Protein AF-A0A7V8B1J8-F1 (afdb_monomer_lite)

Organism: NCBI:txid94626

Structure (mmCIF, N/CA/C/O backbone):
data_AF-A0A7V8B1J8-F1
#
_entry.id   AF-A0A7V8B1J8-F1
#
loop_
_atom_site.group_PDB
_atom_site.id
_atom_site.type_symbol
_atom_site.label_atom_id
_atom_site.label_alt_id
_atom_site.label_comp_id
_atom_site.label_asym_id
_atom_site.label_entity_id
_atom_site.label_seq_id
_atom_site.pdbx_PDB_ins_code
_atom_site.Cartn_x
_atom_site.Cartn_y
_atom_site.Cartn_z
_atom_site.occupancy
_atom_site.B_iso_or_equiv
_atom_site.auth_seq_id
_atom_site.auth_comp_id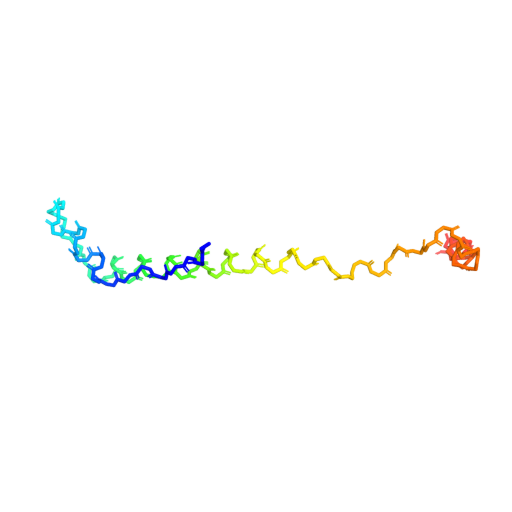
_atom_site.auth_asym_id
_atom_site.auth_atom_id
_atom_site.pdbx_PDB_model_num
ATOM 1 N N . MET A 1 1 ? 0.090 -13.653 -13.205 1.00 49.94 1 MET A N 1
ATOM 2 C CA . MET A 1 1 ? -1.018 -13.007 -12.468 1.00 49.94 1 MET A CA 1
ATOM 3 C C . MET A 1 1 ? -0.660 -11.537 -12.333 1.00 49.94 1 MET A C 1
ATOM 5 O O . MET A 1 1 ? 0.441 -11.255 -11.878 1.00 49.94 1 MET A O 1
ATOM 9 N N . ALA A 1 2 ? -1.487 -10.619 -12.839 1.00 59.38 2 ALA A N 1
ATOM 10 C CA . ALA A 1 2 ? -1.247 -9.189 -12.643 1.00 59.38 2 ALA A CA 1
ATOM 11 C C . ALA A 1 2 ? -1.505 -8.855 -11.168 1.00 59.38 2 ALA A C 1
ATOM 13 O O . ALA A 1 2 ? -2.499 -9.316 -10.612 1.00 59.38 2 ALA A O 1
ATOM 14 N N . ALA A 1 3 ? -0.595 -8.121 -10.530 1.00 71.81 3 ALA A N 1
ATOM 15 C CA . ALA A 1 3 ? -0.776 -7.711 -9.145 1.00 71.81 3 ALA A CA 1
ATOM 16 C C . ALA A 1 3 ? -1.864 -6.624 -9.071 1.00 71.81 3 ALA A C 1
ATOM 18 O O . ALA A 1 3 ? -1.797 -5.611 -9.784 1.00 71.81 3 ALA A O 1
ATOM 19 N N . ASN A 1 4 ? -2.882 -6.884 -8.249 1.00 84.31 4 ASN A N 1
ATOM 20 C CA . ASN A 1 4 ? -3.978 -5.962 -7.979 1.00 84.31 4 ASN A CA 1
ATOM 21 C C . ASN A 1 4 ? -3.603 -5.055 -6.800 1.00 84.31 4 ASN A C 1
ATOM 23 O O . ASN A 1 4 ? -2.926 -5.540 -5.894 1.00 84.31 4 ASN A O 1
ATOM 27 N N . PRO A 1 5 ? -4.044 -3.785 -6.801 1.00 87.56 5 PRO A N 1
ATOM 28 C CA . PRO A 1 5 ? -3.864 -2.910 -5.652 1.00 87.56 5 PRO A CA 1
ATOM 29 C C . PRO A 1 5 ? -4.495 -3.493 -4.390 1.00 87.56 5 PRO A C 1
ATOM 31 O O . PRO A 1 5 ? -5.578 -4.081 -4.458 1.00 87.56 5 PRO A O 1
ATOM 34 N N . ILE A 1 6 ? -3.832 -3.296 -3.254 1.00 90.94 6 ILE A N 1
ATOM 35 C CA . ILE A 1 6 ? -4.364 -3.634 -1.933 1.00 90.94 6 ILE A CA 1
ATOM 36 C C . ILE A 1 6 ? -5.599 -2.766 -1.676 1.00 90.94 6 ILE A C 1
ATOM 38 O O . ILE A 1 6 ? -5.559 -1.544 -1.839 1.00 90.94 6 ILE A O 1
ATOM 42 N N . SER A 1 7 ? -6.711 -3.386 -1.279 1.00 90.25 7 SER A N 1
ATOM 43 C CA . SER A 1 7 ? -7.939 -2.654 -0.981 1.00 90.25 7 SER A CA 1
ATOM 44 C C . SER A 1 7 ? -8.012 -2.231 0.488 1.00 90.25 7 SER A C 1
ATOM 46 O O . SER A 1 7 ? -7.441 -2.868 1.372 1.00 90.25 7 SER A O 1
ATOM 48 N N . TYR A 1 8 ? -8.796 -1.188 0.775 1.00 89.62 8 TYR A N 1
ATOM 49 C CA . TYR A 1 8 ? -9.099 -0.782 2.156 1.00 89.62 8 TYR A CA 1
ATOM 50 C C . TYR A 1 8 ? -9.710 -1.916 2.989 1.00 89.62 8 TYR A C 1
ATOM 52 O O . TYR A 1 8 ? -9.474 -1.990 4.191 1.00 89.62 8 TYR A O 1
ATOM 60 N N . VAL A 1 9 ? -10.483 -2.801 2.353 1.00 91.50 9 VAL A N 1
ATOM 61 C CA . VAL A 1 9 ? -11.121 -3.940 3.024 1.00 91.50 9 VAL A CA 1
ATOM 62 C C . VAL A 1 9 ? -10.073 -4.953 3.478 1.00 91.50 9 VAL A C 1
ATOM 64 O O . VAL A 1 9 ? -10.185 -5.481 4.581 1.00 91.50 9 VAL A O 1
ATOM 67 N N . ASP A 1 10 ? -9.030 -5.179 2.676 1.00 92.31 10 ASP A N 1
ATOM 68 C CA . ASP A 1 10 ? -7.929 -6.076 3.042 1.00 92.31 10 ASP A CA 1
ATOM 69 C C . ASP A 1 10 ? -7.145 -5.527 4.241 1.00 92.31 10 ASP A C 1
ATOM 71 O O . ASP A 1 10 ? -6.787 -6.275 5.153 1.00 92.31 10 ASP A O 1
ATOM 75 N N . ILE A 1 11 ? -6.931 -4.207 4.276 1.00 92.38 11 ILE A N 1
ATOM 76 C CA . ILE A 1 11 ? -6.244 -3.526 5.381 1.00 92.38 11 ILE A CA 1
ATOM 77 C C . ILE A 1 11 ? -7.094 -3.577 6.659 1.00 92.38 11 ILE A C 1
ATOM 79 O O . ILE A 1 11 ? -6.579 -3.942 7.713 1.00 92.38 11 ILE A O 1
ATOM 83 N N . ASP A 1 12 ? -8.396 -3.284 6.583 1.00 91.19 12 ASP A N 1
ATOM 84 C CA . ASP A 1 12 ? -9.317 -3.393 7.729 1.00 91.19 12 ASP A CA 1
ATOM 85 C C . ASP A 1 12 ? -9.396 -4.834 8.256 1.00 91.19 12 ASP A C 1
ATOM 87 O O . ASP A 1 12 ? -9.314 -5.062 9.464 1.00 91.19 12 ASP A O 1
ATOM 91 N N . ALA A 1 13 ? -9.481 -5.826 7.365 1.00 94.19 13 ALA A N 1
ATOM 92 C CA . ALA A 1 13 ? -9.485 -7.235 7.745 1.00 94.19 13 ALA A CA 1
ATOM 93 C C . ALA A 1 13 ? -8.190 -7.642 8.465 1.00 94.19 13 ALA A C 1
ATOM 95 O O . ALA A 1 13 ? -8.249 -8.310 9.499 1.00 94.19 13 ALA A O 1
ATOM 96 N N . TYR A 1 14 ? -7.031 -7.202 7.965 1.00 94.31 14 TYR A N 1
ATOM 97 C CA . TYR A 1 14 ? -5.737 -7.423 8.610 1.00 94.31 14 TYR A CA 1
ATOM 98 C C . TYR A 1 14 ? -5.681 -6.770 9.998 1.00 94.31 14 TYR A C 1
ATOM 100 O O . TYR A 1 14 ? -5.347 -7.427 10.985 1.00 94.31 14 TYR A O 1
ATOM 108 N N . CYS A 1 15 ? -6.078 -5.502 10.104 1.00 94.75 15 CYS A N 1
ATOM 109 C CA . CYS A 1 15 ? -6.118 -4.776 11.371 1.00 94.75 15 CYS A CA 1
ATOM 110 C C . CYS A 1 15 ? -6.991 -5.487 12.414 1.00 94.75 15 CYS A C 1
ATOM 112 O O . CYS A 1 15 ? -6.568 -5.660 13.557 1.00 94.75 15 CYS A O 1
ATOM 114 N N . ARG A 1 16 ? -8.168 -5.985 12.019 1.00 94.94 16 ARG A N 1
ATOM 115 C CA . ARG A 1 16 ? -9.056 -6.753 12.908 1.00 94.94 16 ARG A CA 1
ATOM 116 C C . ARG A 1 16 ? -8.468 -8.091 13.325 1.00 94.94 16 ARG A C 1
ATOM 118 O O . ARG A 1 16 ? -8.588 -8.458 14.489 1.00 94.94 16 ARG A O 1
ATOM 125 N N . LEU A 1 17 ? -7.844 -8.809 12.394 1.00 96.81 17 LEU A N 1
ATOM 126 C CA . LEU A 1 17 ? -7.258 -10.121 12.662 1.00 96.81 17 LEU A CA 1
ATOM 127 C C . LEU A 1 17 ? -6.124 -10.039 13.691 1.00 96.81 17 LEU A C 1
ATOM 129 O O . LEU A 1 17 ? -6.010 -10.908 14.551 1.00 96.81 17 LEU A O 1
ATOM 133 N N . TYR A 1 18 ? -5.308 -8.989 13.610 1.00 96.50 18 TYR A N 1
ATOM 134 C CA . TYR A 1 18 ? -4.131 -8.815 14.462 1.00 96.50 18 TYR A CA 1
ATOM 135 C C . TYR A 1 18 ? -4.341 -7.837 15.626 1.00 96.50 18 TYR A C 1
ATOM 137 O O . TYR A 1 18 ? -3.416 -7.616 16.405 1.00 96.50 18 TYR A O 1
ATOM 145 N N . GLY A 1 19 ? -5.537 -7.259 15.769 1.00 94.31 19 GLY A N 1
ATOM 146 C CA . GLY A 1 19 ? -5.840 -6.284 16.820 1.00 94.31 19 GLY A CA 1
ATOM 147 C C . GLY A 1 19 ? -5.029 -4.990 16.704 1.00 94.31 19 GLY A C 1
ATOM 148 O O . GLY A 1 19 ? -4.706 -4.370 17.714 1.00 94.31 19 GLY A O 1
ATOM 149 N N . ILE A 1 20 ? -4.671 -4.596 15.482 1.00 94.50 20 ILE A N 1
ATOM 150 C CA . ILE A 1 20 ? -3.888 -3.392 15.200 1.00 94.50 20 ILE A CA 1
ATOM 151 C C . ILE A 1 20 ? -4.852 -2.236 14.943 1.00 94.50 20 ILE A C 1
ATOM 153 O O . ILE A 1 20 ? -5.750 -2.338 14.110 1.00 94.50 20 ILE A O 1
ATOM 157 N N . ALA A 1 21 ? -4.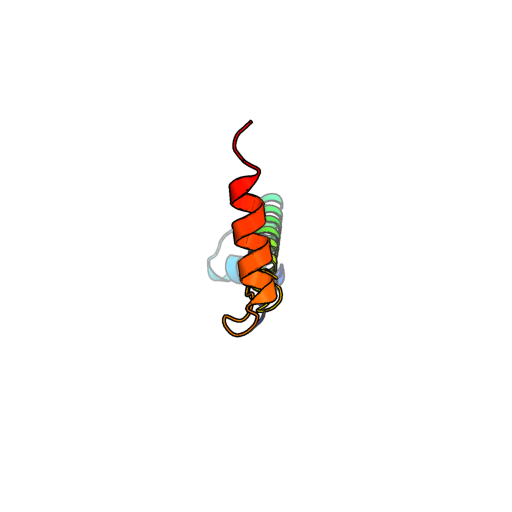641 -1.117 15.630 1.00 92.25 21 ALA A N 1
ATOM 158 C CA . ALA A 1 21 ? -5.304 0.140 15.312 1.00 92.25 21 ALA A CA 1
ATOM 159 C C . ALA A 1 21 ? -4.376 0.983 14.431 1.00 92.25 21 ALA A C 1
ATOM 161 O O . ALA A 1 21 ? -3.319 1.403 14.895 1.00 92.25 21 ALA A O 1
ATOM 162 N N . MET A 1 22 ? -4.778 1.220 13.180 1.00 92.25 22 MET A N 1
ATOM 163 C CA . MET A 1 22 ? -4.100 2.162 12.288 1.00 92.25 22 MET A CA 1
ATOM 164 C C . MET A 1 22 ? -4.810 3.513 12.280 1.00 92.25 22 MET A C 1
ATOM 166 O O . MET A 1 22 ? -6.040 3.594 12.257 1.00 92.25 22 MET A O 1
ATOM 170 N N . LEU A 1 23 ? -4.019 4.577 12.249 1.00 93.69 23 LEU A N 1
ATOM 171 C CA . LEU A 1 23 ? -4.461 5.932 11.967 1.00 93.69 23 LEU A CA 1
ATOM 172 C C . LEU A 1 23 ? -4.720 6.104 10.466 1.00 93.69 23 LEU A C 1
ATOM 174 O O . LEU A 1 23 ? -4.125 5.432 9.626 1.00 93.69 23 LEU A O 1
ATOM 178 N N . THR A 1 24 ? -5.571 7.066 10.111 1.00 90.81 24 THR A N 1
ATOM 179 C CA . THR A 1 24 ? -5.978 7.306 8.716 1.00 90.81 24 THR A CA 1
ATOM 180 C C . THR A 1 24 ? -4.790 7.522 7.775 1.00 90.81 24 THR A C 1
ATOM 182 O O . THR A 1 24 ? -4.757 6.950 6.688 1.00 90.81 24 THR A O 1
ATOM 185 N N . TRP A 1 25 ? -3.781 8.283 8.212 1.00 94.81 25 TRP A N 1
ATOM 186 C CA . TRP A 1 25 ? -2.597 8.577 7.399 1.00 94.81 25 TRP A CA 1
ATOM 187 C C . TRP A 1 25 ? -1.724 7.334 7.145 1.00 94.81 25 TRP A C 1
ATOM 189 O O . TRP A 1 25 ? -1.081 7.243 6.1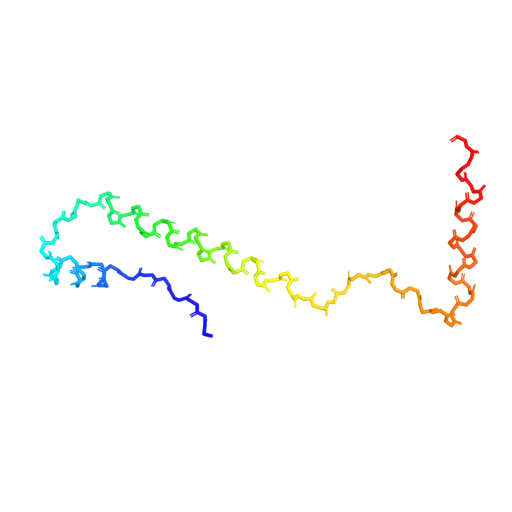02 1.00 94.81 25 TRP A O 1
ATOM 199 N N . GLU A 1 26 ? -1.714 6.355 8.058 1.00 94.75 26 GLU A N 1
ATOM 200 C CA . GLU A 1 26 ? -0.958 5.105 7.888 1.00 94.75 26 GLU A CA 1
ATOM 201 C C . GLU A 1 26 ? -1.574 4.262 6.773 1.00 94.75 26 GLU A C 1
ATOM 203 O O . GLU A 1 26 ? -0.864 3.728 5.921 1.00 94.75 26 GLU A O 1
ATOM 208 N N . ILE A 1 27 ? -2.907 4.216 6.727 1.00 93.00 27 ILE A N 1
ATOM 209 C CA . ILE A 1 27 ? -3.646 3.519 5.675 1.00 93.00 27 ILE A CA 1
ATOM 210 C C . ILE A 1 27 ? -3.406 4.198 4.319 1.00 93.00 27 ILE A C 1
ATOM 212 O O . ILE A 1 27 ? -3.123 3.527 3.326 1.00 93.00 27 ILE A O 1
ATOM 216 N N . GLU A 1 28 ? -3.444 5.532 4.275 1.00 93.44 28 GLU A N 1
ATOM 217 C CA . GLU A 1 28 ? -3.133 6.303 3.064 1.00 93.44 28 GLU A CA 1
ATOM 218 C C . GLU A 1 28 ? -1.693 6.075 2.578 1.00 93.44 28 GLU A C 1
ATOM 220 O O . GLU A 1 28 ? -1.458 5.945 1.369 1.00 93.44 28 GLU A O 1
ATOM 225 N N . MET A 1 29 ? -0.725 5.966 3.496 1.00 95.12 29 MET A N 1
ATOM 226 C CA . MET A 1 29 ? 0.658 5.639 3.146 1.00 95.12 29 MET A CA 1
ATOM 227 C C . MET A 1 29 ? 0.793 4.238 2.554 1.00 95.12 29 MET A C 1
ATOM 229 O O . MET A 1 29 ? 1.481 4.083 1.546 1.00 95.12 29 MET A O 1
ATOM 233 N N . ILE A 1 30 ? 0.138 3.230 3.139 1.00 94.19 30 ILE A N 1
ATOM 234 C CA . ILE A 1 30 ? 0.160 1.851 2.626 1.00 94.19 30 ILE A CA 1
ATOM 235 C C . ILE A 1 30 ? -0.379 1.818 1.193 1.00 94.19 30 ILE A C 1
ATOM 237 O O . ILE A 1 30 ? 0.285 1.294 0.299 1.00 94.19 30 ILE A O 1
ATOM 241 N N . CYS A 1 31 ? -1.526 2.454 0.951 1.00 93.25 31 CYS A N 1
ATOM 242 C CA . CYS A 1 31 ? -2.111 2.567 -0.384 1.00 93.25 31 CYS A CA 1
ATOM 243 C C . CYS 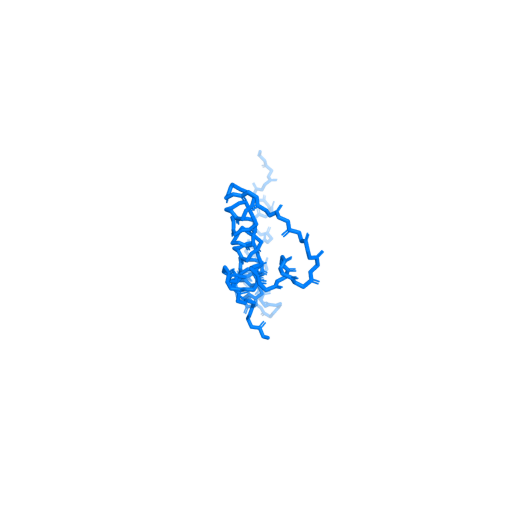A 1 31 ? -1.177 3.291 -1.369 1.00 93.25 31 CYS A C 1
ATOM 245 O O . CYS A 1 31 ? -1.058 2.899 -2.531 1.00 93.25 31 CYS A O 1
ATOM 247 N N . SER A 1 32 ? -0.496 4.350 -0.928 1.00 93.38 32 SER A N 1
ATOM 248 C CA . SER A 1 32 ? 0.432 5.114 -1.773 1.00 93.38 32 SER A CA 1
ATOM 249 C C . SER A 1 32 ? 1.676 4.302 -2.148 1.00 93.38 32 SER A C 1
ATOM 251 O O . SER A 1 32 ? 2.094 4.305 -3.308 1.00 93.38 32 SER A O 1
ATOM 253 N N . LEU A 1 33 ? 2.242 3.569 -1.186 1.00 93.75 33 LEU A N 1
ATOM 254 C CA . LEU A 1 33 ? 3.384 2.677 -1.390 1.00 93.75 33 LEU A CA 1
ATOM 255 C C . LEU A 1 33 ? 3.042 1.529 -2.337 1.00 93.75 33 LEU A C 1
ATOM 257 O O . LEU A 1 33 ? 3.798 1.269 -3.273 1.00 93.75 33 LEU A O 1
ATOM 261 N N . ASP A 1 34 ? 1.897 0.881 -2.135 1.00 94.00 34 ASP A N 1
ATOM 262 C CA . ASP A 1 34 ? 1.435 -0.211 -2.991 1.00 94.00 34 ASP A CA 1
ATOM 263 C C . ASP A 1 34 ? 1.281 0.250 -4.448 1.00 94.00 34 ASP A C 1
ATOM 265 O O . ASP A 1 34 ? 1.849 -0.343 -5.369 1.00 94.00 34 ASP A O 1
ATOM 269 N N . ASN A 1 35 ? 0.636 1.399 -4.662 1.00 91.12 35 ASN A N 1
ATOM 270 C CA . ASN A 1 35 ? 0.510 1.988 -5.994 1.00 91.12 35 ASN A CA 1
ATOM 271 C C . ASN A 1 35 ? 1.870 2.325 -6.628 1.00 91.12 35 ASN A C 1
ATOM 273 O O . ASN A 1 35 ? 2.066 2.081 -7.822 1.00 91.12 35 ASN A O 1
ATOM 277 N N . ALA A 1 36 ? 2.824 2.850 -5.854 1.00 90.75 36 ALA A N 1
ATOM 278 C CA . ALA A 1 36 ? 4.169 3.141 -6.346 1.00 90.75 36 ALA A CA 1
ATOM 279 C C . ALA A 1 36 ? 4.921 1.860 -6.752 1.00 90.75 36 ALA A C 1
ATOM 281 O O . ALA A 1 36 ? 5.523 1.804 -7.829 1.00 90.75 36 ALA A O 1
ATOM 282 N N . ILE A 1 37 ? 4.837 0.803 -5.942 1.00 90.25 37 ILE A N 1
ATOM 283 C CA . ILE A 1 37 ? 5.450 -0.501 -6.228 1.00 90.25 37 ILE A CA 1
ATOM 284 C C . ILE A 1 37 ? 4.820 -1.125 -7.475 1.00 90.25 37 ILE A C 1
ATOM 286 O O . ILE A 1 37 ? 5.535 -1.612 -8.356 1.00 90.25 37 ILE A O 1
ATOM 290 N N . LEU A 1 38 ? 3.494 -1.070 -7.603 1.00 90.12 38 LEU A N 1
ATOM 291 C CA . LEU A 1 38 ? 2.787 -1.550 -8.787 1.00 90.12 38 LEU A CA 1
ATOM 292 C C . LEU A 1 38 ? 3.174 -0.759 -10.037 1.00 90.12 38 LEU A C 1
ATOM 294 O O . LEU A 1 38 ? 3.356 -1.360 -11.097 1.00 90.12 38 LEU A O 1
ATOM 298 N N . ALA A 1 39 ? 3.347 0.559 -9.935 1.00 88.19 39 ALA A N 1
ATOM 299 C CA . ALA A 1 39 ? 3.790 1.392 -11.048 1.00 88.19 39 ALA A CA 1
ATOM 300 C C . ALA A 1 39 ? 5.194 0.995 -11.536 1.00 88.19 39 ALA A C 1
ATOM 302 O O . ALA A 1 39 ? 5.390 0.813 -12.740 1.00 88.19 39 ALA A O 1
ATOM 303 N N . VAL A 1 40 ? 6.143 0.785 -10.616 1.00 86.38 40 VAL A N 1
ATOM 304 C CA . VAL A 1 40 ? 7.508 0.324 -10.935 1.00 86.38 40 VAL A CA 1
ATOM 305 C C . VAL A 1 40 ? 7.503 -1.097 -11.498 1.00 86.38 40 VAL A C 1
ATOM 307 O O . VAL A 1 40 ? 8.188 -1.397 -12.472 1.00 86.38 40 VAL A O 1
ATOM 310 N N . THR A 1 41 ? 6.690 -1.984 -10.934 1.00 84.19 41 THR A N 1
ATOM 311 C CA . THR A 1 41 ? 6.600 -3.374 -11.397 1.00 84.19 41 THR A CA 1
ATOM 312 C C . THR A 1 41 ? 6.010 -3.445 -12.807 1.00 84.19 41 THR A C 1
ATOM 314 O O . THR A 1 41 ? 6.511 -4.176 -13.661 1.00 84.19 41 THR A O 1
ATOM 317 N N . ARG A 1 42 ? 4.982 -2.638 -13.097 1.00 81.81 42 ARG A N 1
ATOM 318 C CA . ARG A 1 42 ? 4.381 -2.534 -14.436 1.00 81.81 42 ARG A CA 1
ATOM 319 C C . ARG A 1 42 ? 5.335 -1.898 -15.447 1.00 81.81 42 ARG A C 1
ATOM 321 O O . ARG A 1 42 ? 5.364 -2.335 -16.597 1.00 81.81 42 ARG A O 1
ATOM 328 N N . SER A 1 43 ? 6.118 -0.892 -15.054 1.00 74.00 43 SER A N 1
ATOM 329 C CA . SER A 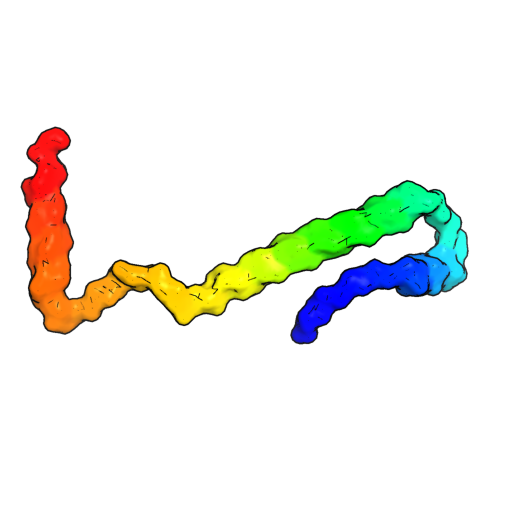1 43 ? 7.113 -0.278 -15.944 1.00 74.00 43 SER A CA 1
ATOM 330 C C . SER A 1 43 ? 8.281 -1.228 -16.236 1.00 74.00 43 SER A C 1
ATOM 332 O O . SER A 1 43 ? 8.677 -1.357 -17.393 1.00 74.00 43 SER A O 1
ATOM 334 N N . GLY A 1 44 ? 8.748 -1.980 -15.237 1.00 65.19 44 GLY A N 1
ATOM 335 C CA . GLY A 1 44 ? 9.768 -3.023 -15.387 1.00 65.19 44 GLY A CA 1
ATOM 336 C C . GLY A 1 44 ? 9.308 -4.255 -16.178 1.00 65.19 44 GLY A C 1
ATOM 337 O O . GLY A 1 44 ? 10.135 -4.987 -16.712 1.00 65.19 44 GLY A O 1
ATOM 338 N N . GLN A 1 45 ? 8.000 -4.489 -16.313 1.00 58.56 45 GLN A N 1
ATOM 339 C CA . GLN A 1 45 ? 7.471 -5.524 -17.211 1.00 58.56 45 GLN A CA 1
ATOM 340 C C . GLN A 1 45 ? 7.437 -5.081 -18.681 1.00 58.56 45 GLN A C 1
ATOM 342 O O . GLN A 1 45 ? 7.562 -5.924 -19.570 1.00 58.56 45 GLN A O 1
ATOM 347 N N . LYS A 1 46 ? 7.334 -3.774 -18.966 1.00 54.59 46 LYS A N 1
ATOM 348 C CA . LYS A 1 46 ? 7.359 -3.250 -20.345 1.00 54.59 46 LYS A CA 1
ATOM 349 C C . LYS A 1 46 ? 8.744 -3.303 -21.002 1.00 54.59 46 LYS A C 1
ATOM 351 O O . LYS A 1 46 ? 8.828 -3.217 -22.222 1.00 54.59 46 LYS A O 1
ATOM 356 N N . THR A 1 47 ? 9.821 -3.501 -20.243 1.00 50.47 47 THR A N 1
ATOM 357 C CA . THR A 1 47 ? 11.184 -3.649 -20.788 1.00 50.47 47 THR A CA 1
ATOM 358 C C . THR A 1 47 ? 11.514 -5.059 -21.288 1.00 50.47 47 THR A C 1
ATOM 360 O O . THR A 1 47 ? 12.611 -5.275 -21.791 1.00 50.47 47 THR A O 1
ATOM 363 N N . LYS A 1 48 ? 10.566 -6.008 -21.253 1.00 50.69 48 LYS A N 1
ATOM 364 C CA . LYS A 1 48 ? 10.657 -7.275 -22.006 1.00 50.69 48 LYS A CA 1
ATOM 365 C C . LYS A 1 48 ? 9.853 -7.255 -23.312 1.00 50.69 48 LYS A C 1
ATOM 367 O O . LYS A 1 48 ? 9.386 -8.295 -23.766 1.00 50.69 48 LYS A O 1
ATOM 372 N N . SER A 1 49 ? 9.709 -6.088 -23.943 1.00 43.84 49 SER A N 1
ATOM 373 C CA . SER A 1 49 ? 9.446 -6.053 -25.382 1.00 43.84 49 SER A CA 1
ATOM 374 C C . SER A 1 49 ? 10.738 -6.418 -26.103 1.00 43.84 49 SER A C 1
ATOM 376 O O . SER A 1 49 ? 11.608 -5.580 -26.327 1.00 43.84 49 SER A O 1
ATOM 378 N N . SER A 1 50 ? 10.854 -7.700 -26.432 1.00 50.06 50 SER A N 1
ATOM 379 C CA . SER A 1 50 ? 11.685 -8.207 -27.516 1.00 50.06 50 SER A CA 1
ATOM 380 C C . SER A 1 50 ? 11.230 -7.570 -28.833 1.00 50.06 50 SER A C 1
ATOM 382 O O . SER A 1 50 ? 10.547 -8.219 -29.613 1.00 50.06 50 SER A O 1
ATOM 384 N N . ASP A 1 51 ? 11.541 -6.295 -29.060 1.00 51.19 51 ASP A N 1
ATOM 385 C CA . ASP A 1 51 ? 11.587 -5.735 -30.408 1.00 51.19 51 ASP A CA 1
ATOM 386 C C . ASP A 1 51 ? 12.299 -4.375 -30.418 1.00 51.19 51 ASP A C 1
ATOM 388 O O . ASP A 1 51 ? 11.949 -3.470 -29.661 1.00 51.19 51 ASP A O 1
ATOM 392 N N . GLN A 1 52 ? 13.266 -4.236 -31.325 1.00 47.47 52 GLN A N 1
ATOM 393 C CA . GLN A 1 52 ? 14.035 -3.028 -31.666 1.00 47.47 52 GLN A CA 1
ATOM 394 C C . GLN A 1 52 ? 15.243 -2.632 -30.795 1.00 47.47 52 GLN A C 1
ATOM 396 O O . GLN A 1 52 ? 15.440 -1.455 -30.492 1.00 47.47 52 GLN A O 1
ATOM 401 N N . LEU A 1 53 ? 16.202 -3.546 -30.602 1.00 47.41 53 LEU A N 1
ATOM 402 C CA . LEU A 1 53 ? 17.587 -3.145 -30.889 1.00 47.41 53 LEU A CA 1
ATOM 403 C C . LEU A 1 53 ? 17.772 -3.215 -32.414 1.00 47.41 53 LEU A C 1
ATOM 405 O O . LEU A 1 53 ? 18.123 -4.246 -32.973 1.00 47.41 53 LEU A O 1
ATOM 409 N N . LYS A 1 54 ? 17.516 -2.104 -33.114 1.00 49.31 54 LYS A N 1
ATOM 410 C CA . LYS A 1 54 ? 17.759 -1.939 -34.565 1.00 49.31 54 LYS A CA 1
ATOM 411 C C . LYS A 1 54 ? 19.258 -1.878 -34.913 1.00 49.31 54 LYS A C 1
ATOM 413 O O . LYS A 1 54 ? 19.678 -1.011 -35.669 1.00 49.31 54 LYS A O 1
ATOM 418 N N . ASN A 1 55 ? 20.079 -2.736 -34.315 1.00 54.12 55 ASN A N 1
ATOM 419 C CA . ASN A 1 55 ? 21.520 -2.806 -34.571 1.00 54.12 55 ASN A CA 1
ATOM 420 C C . ASN A 1 55 ? 22.006 -4.246 -34.756 1.00 54.12 55 ASN A C 1
ATOM 422 O O . ASN A 1 55 ? 23.181 -4.541 -34.562 1.00 54.12 55 ASN A O 1
ATOM 426 N N . GLU A 1 56 ? 21.120 -5.143 -35.168 1.00 52.78 56 GLU A N 1
ATOM 427 C CA . GLU A 1 56 ? 21.519 -6.442 -35.688 1.00 52.78 56 GLU A CA 1
ATOM 428 C C . GLU A 1 56 ? 21.575 -6.321 -37.207 1.00 52.78 56 GLU A C 1
ATOM 430 O O . GLU A 1 56 ? 20.621 -6.626 -37.915 1.00 52.78 56 GLU A O 1
ATOM 435 N N . THR A 1 57 ? 22.681 -5.781 -37.720 1.00 53.00 57 THR A N 1
ATOM 436 C CA . THR A 1 57 ? 22.991 -5.915 -39.145 1.00 53.00 57 THR A CA 1
ATOM 437 C C . THR A 1 57 ? 23.222 -7.407 -39.389 1.00 53.00 57 THR A C 1
ATOM 439 O O . THR A 1 57 ? 24.177 -7.948 -38.822 1.00 53.00 57 THR A O 1
ATOM 442 N N . PRO A 1 58 ? 22.382 -8.105 -40.174 1.00 49.53 58 PRO A N 1
ATOM 443 C CA . PRO A 1 58 ? 22.602 -9.516 -40.448 1.00 49.53 58 PRO A CA 1
ATOM 444 C C . PRO A 1 58 ? 23.984 -9.673 -41.088 1.00 49.53 58 PRO A C 1
ATOM 446 O O . PRO A 1 58 ? 24.330 -8.958 -42.027 1.00 49.53 58 PRO A O 1
ATOM 449 N N . ALA A 1 59 ? 24.795 -10.609 -40.588 1.00 55.44 59 ALA A N 1
ATOM 450 C CA . ALA A 1 59 ? 26.171 -10.825 -41.054 1.00 55.44 59 ALA A CA 1
ATOM 451 C C . ALA A 1 59 ? 26.272 -11.230 -42.545 1.00 55.44 59 ALA A C 1
ATOM 453 O O . ALA A 1 59 ? 27.369 -11.290 -43.095 1.00 55.44 59 ALA A O 1
ATOM 454 N N . SER A 1 60 ? 25.131 -11.482 -43.199 1.00 56.69 60 SER A N 1
ATOM 455 C CA . SER A 1 60 ? 25.008 -11.718 -44.639 1.00 56.69 60 SER A CA 1
ATOM 456 C C . SER A 1 60 ? 24.921 -10.432 -45.478 1.00 56.69 60 SER A C 1
ATOM 458 O O . SER A 1 60 ? 25.102 -10.502 -46.693 1.00 56.69 60 SER A O 1
ATOM 460 N N . ASP A 1 61 ? 24.676 -9.264 -44.876 1.00 55.81 61 ASP A N 1
ATOM 461 C CA . ASP A 1 61 ? 24.634 -7.980 -45.583 1.00 55.81 61 ASP A CA 1
ATOM 462 C C . ASP A 1 61 ? 26.018 -7.322 -45.579 1.00 55.81 61 ASP A C 1
ATOM 464 O O . ASP A 1 61 ? 26.336 -6.436 -44.777 1.00 55.81 61 ASP A O 1
ATOM 468 N N . GLY A 1 62 ? 26.863 -7.728 -46.532 1.00 58.91 62 GLY A N 1
ATOM 469 C CA . GLY A 1 62 ? 28.200 -7.149 -46.733 1.00 58.91 62 GLY A CA 1
ATOM 470 C C . GLY A 1 62 ? 28.193 -5.620 -46.908 1.00 58.91 62 GLY A C 1
ATOM 471 O O . GLY A 1 62 ? 29.151 -4.941 -46.533 1.00 58.91 62 GLY A O 1
ATOM 472 N N . HIS A 1 63 ? 27.082 -5.049 -47.387 1.00 60.94 63 HIS A N 1
ATOM 473 C CA . HIS A 1 63 ? 26.880 -3.600 -47.492 1.00 60.94 63 HIS A CA 1
ATOM 474 C C . HIS A 1 63 ? 26.755 -2.890 -46.133 1.00 60.94 63 HIS A C 1
ATOM 476 O O . HIS A 1 63 ? 27.230 -1.755 -45.980 1.00 60.94 63 HIS A O 1
ATOM 482 N N . GLY A 1 64 ? 26.155 -3.545 -45.135 1.00 61.09 64 GLY A N 1
ATOM 483 C CA . GLY A 1 64 ? 25.992 -2.996 -43.790 1.00 61.09 64 GLY A CA 1
ATOM 484 C C . GLY A 1 64 ? 27.322 -2.934 -43.038 1.00 61.09 64 GLY A C 1
ATOM 485 O O . GLY A 1 64 ? 27.677 -1.891 -42.485 1.00 61.09 64 GLY A O 1
ATOM 486 N N . VAL A 1 65 ? 28.123 -4.002 -43.122 1.00 62.78 65 VAL A N 1
ATOM 487 C CA . VAL A 1 65 ? 29.471 -4.058 -42.526 1.00 62.78 65 VAL A CA 1
ATOM 488 C C . VAL A 1 65 ? 30.416 -3.040 -43.178 1.00 62.78 65 VAL A C 1
ATOM 490 O O . VAL A 1 65 ? 31.145 -2.332 -42.478 1.00 62.78 65 VAL A O 1
ATOM 493 N N . ALA A 1 66 ? 30.361 -2.878 -44.506 1.00 64.69 66 ALA A N 1
ATOM 494 C CA . ALA A 1 66 ? 31.162 -1.880 -45.221 1.00 64.69 66 ALA A CA 1
ATOM 495 C C . ALA A 1 66 ? 30.833 -0.436 -44.795 1.00 64.69 66 ALA A C 1
ATOM 497 O O . ALA A 1 66 ? 31.733 0.397 -44.647 1.00 64.69 66 ALA A O 1
ATOM 498 N N . SER A 1 67 ? 29.556 -0.135 -44.546 1.00 65.94 67 SER A N 1
ATOM 499 C CA . SER A 1 67 ? 29.122 1.187 -44.073 1.00 65.94 67 SER A CA 1
ATOM 500 C C . SER A 1 67 ? 29.605 1.482 -42.649 1.00 65.94 67 SER A C 1
ATOM 502 O O . SER A 1 67 ? 30.013 2.611 -42.363 1.00 65.94 67 SER A O 1
ATOM 504 N N . LEU A 1 68 ? 29.645 0.460 -41.790 1.00 65.88 68 LEU A N 1
ATOM 505 C CA . LEU A 1 68 ? 30.131 0.544 -40.410 1.00 65.88 68 LEU A CA 1
ATOM 506 C C . LEU A 1 68 ? 31.653 0.773 -40.353 1.00 65.88 68 LEU A C 1
ATOM 508 O O . LEU A 1 68 ? 32.129 1.685 -39.672 1.00 65.88 68 LEU A O 1
ATOM 512 N N . LEU A 1 69 ? 32.419 0.025 -41.156 1.00 67.06 69 LEU A N 1
ATOM 513 C CA . LEU A 1 69 ? 33.873 0.192 -41.300 1.00 67.06 69 LEU A CA 1
ATOM 514 C C . LEU A 1 69 ? 34.244 1.558 -41.903 1.00 67.06 69 LEU A C 1
ATOM 516 O O . LEU A 1 69 ? 35.208 2.196 -41.471 1.00 67.06 69 LEU A O 1
ATOM 520 N N . ARG A 1 70 ? 33.452 2.063 -42.859 1.00 67.00 70 ARG A N 1
ATOM 521 C CA . ARG A 1 70 ? 33.626 3.413 -43.420 1.00 67.00 70 ARG A CA 1
ATOM 522 C C . ARG A 1 70 ? 33.416 4.508 -42.368 1.00 67.00 70 ARG A C 1
ATOM 524 O O . ARG A 1 70 ? 34.117 5.519 -42.407 1.00 67.00 70 ARG A O 1
ATOM 531 N N . GLY A 1 71 ? 32.492 4.306 -41.427 1.00 63.81 71 GLY A N 1
ATOM 532 C CA . GLY A 1 71 ? 32.264 5.209 -40.294 1.00 63.81 71 GLY A CA 1
ATOM 533 C C . GLY A 1 71 ? 33.476 5.316 -39.363 1.00 63.81 71 GLY A C 1
ATOM 534 O O . GLY A 1 71 ? 33.863 6.421 -38.987 1.00 63.81 71 GLY A O 1
ATOM 535 N N . PHE A 1 72 ? 34.147 4.195 -39.077 1.00 61.81 72 PHE A N 1
ATOM 536 C CA . PHE A 1 72 ? 35.368 4.177 -38.259 1.00 61.81 72 PHE A CA 1
ATOM 537 C C . PHE A 1 72 ? 36.537 4.933 -38.902 1.00 61.81 72 PHE A C 1
ATOM 539 O O . PHE A 1 72 ? 37.275 5.631 -38.208 1.00 61.81 72 PHE A O 1
ATOM 546 N N . LYS A 1 73 ? 36.678 4.876 -40.233 1.00 57.88 73 LYS A N 1
ATOM 547 C CA . LYS A 1 73 ? 37.749 5.585 -40.956 1.00 57.88 73 LYS A CA 1
ATOM 548 C C . LYS A 1 73 ? 37.609 7.116 -40.907 1.00 57.88 73 LYS A C 1
ATOM 550 O O . LYS A 1 73 ? 38.590 7.817 -41.130 1.00 57.88 73 LYS A O 1
ATOM 555 N N . ARG A 1 74 ? 36.408 7.636 -40.615 1.00 58.41 74 ARG A N 1
ATOM 556 C CA . ARG A 1 74 ? 36.136 9.078 -40.479 1.00 58.41 74 ARG A CA 1
ATOM 557 C C . ARG A 1 74 ? 36.384 9.630 -39.074 1.00 58.41 74 ARG A C 1
ATOM 559 O O . ARG A 1 74 ? 36.493 10.843 -38.942 1.00 58.41 74 ARG A O 1
ATOM 566 N N . LYS A 1 75 ? 36.523 8.789 -38.042 1.00 55.31 75 LYS A N 1
ATO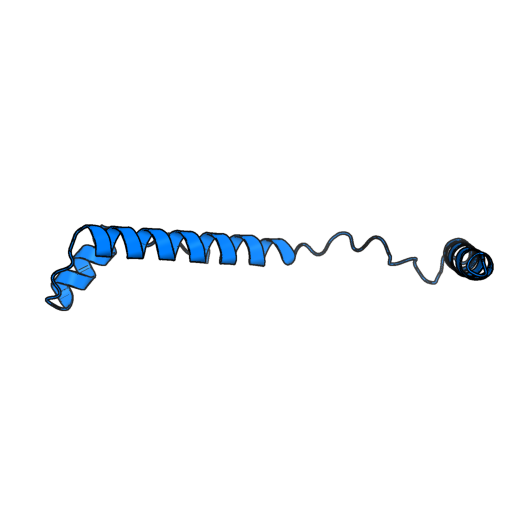M 567 C CA . LYS A 1 75 ? 36.821 9.241 -36.672 1.00 55.31 75 LYS A CA 1
ATOM 568 C C . LYS A 1 75 ? 38.334 9.303 -36.424 1.00 55.31 75 LYS A C 1
ATOM 570 O O . LYS A 1 75 ? 38.876 8.607 -35.570 1.00 55.31 75 LYS A O 1
ATOM 575 N N . LYS A 1 76 ? 39.015 10.139 -37.206 1.00 54.12 76 LYS A N 1
ATOM 576 C CA . LYS A 1 76 ? 40.318 10.727 -36.868 1.00 54.12 76 LYS A CA 1
ATOM 577 C C . LYS A 1 76 ? 40.240 12.202 -37.253 1.00 54.12 76 LYS A C 1
ATOM 579 O O . LYS A 1 76 ? 40.389 12.549 -38.421 1.00 54.12 76 LYS A O 1
ATOM 584 N N . GLY A 1 77 ? 39.909 13.009 -36.256 1.00 49.09 77 GLY A N 1
ATOM 585 C CA . GLY A 1 77 ? 39.695 14.450 -36.300 1.00 49.09 77 GLY A CA 1
ATOM 586 C C . GLY A 1 77 ? 39.274 14.869 -34.911 1.00 49.09 77 GLY A C 1
ATOM 587 O O . GLY A 1 77 ? 38.129 14.514 -34.555 1.00 49.09 77 GLY A O 1
#

pLDDT: mean 74.78, std 18.16, range [43.84, 96.81]

Foldseek 3Di:
DQDDQDDPVNVVVVCVVVVNDDDPVVSVVSRVVSVVVSVVVVVVVVVPPPDDPPPCPPPPPPVVVVVVVVVVVPPPD

Secondary structure (DSSP, 8-state):
-PPPPPPHHHHHHHHHHHT----HHHHHHHHHHHHHHHHHHHHHHHTT-----TT---TT-HHHHHHHHHHHHH---

Radius of gyration: 26.15 Å; chains: 1; bounding box: 51×28×64 Å

InterPro domains:
  IPR056919 Phage tail assembly chaperone 18 [PF23812] (2-38)

Sequence (77 aa):
MAANPISYVDIDAYCRLYGIAMLTWEIEMICSLDNAILAVTRSGQKTKSSDQLKNETPASDGHGVASLLRGFKRKKG